Protein 4YX1 (pdb70)

Radius of gyration: 14.78 Å; Cα contacts (8 Å, |Δi|>4): 284; chains: 2; bounding box: 36×35×41 Å

Organism: Salmonella typhimurium (strain LT2 / SGSC1412 / ATCC 700720) (NCBI:txid99287)

Nearest PDB structures (foldseek):
  4tt9-assembly2_D  TM=8.542E-01  e=6.155E-05  Shigella flexneri
  1o6a-assembly1_B  TM=6.641E-01  e=7.342E-03  Thermotoga maritima
  1o6a-assembly1_A  TM=6.097E-01  e=5.034E-03  Thermotoga maritima
  5xrw-assembly1_C  TM=6.599E-01  e=8.539E-02  Helicobacter pylori 26695
  8wiw-assembly1_S  TM=5.399E-01  e=9.094E-02  Salmonella enterica subsp. enterica serovar Typhimurium str. LT2

Solvent-accessible surface area: 7989 Å² total

B-factor: mean 17.71, std 9.68, range [5.13, 54.09]

Structure (mmCIF, N/CA/C/O backbone):
data_4YX1
#
_entry.id   4YX1
#
_cell.length_a   35.000
_cell.length_b   41.270
_cell.length_c   48.000
_cell.angle_alpha   90.000
_cell.angle_beta   103.920
_cell.angle_gamma   90.000
#
_symmetry.space_group_name_H-M   'P 1 21 1'
#
loop_
_entity.id
_entity.type
_entity.pdbx_description
1 polymer 'Surface presentation of antigens protein SpaO'
2 non-polymer 'CALCIUM ION'
3 water water
#
loop_
_atom_site.group_PDB
_atom_site.id
_atom_site.type_symbol
_atom_site.label_atom_id
_atom_site.label_alt_id
_atom_site.label_comp_id
_atom_site.label_asym_id
_atom_site.label_entity_id
_atom_site.label_seq_id
_atom_site.pdbx_PDB_ins_code
_atom_site.Cartn_x
_atom_site.Cartn_y
_atom_site.Cartn_z
_atom_site.occupancy
_atom_site.B_iso_or_equiv
_atom_site.auth_seq_id
_atom_site.auth_comp_id
_atom_site.auth_asym_id
_atom_site.auth_atom_id
_atom_site.pdbx_PDB_model_num
ATOM 1 N N . GLY A 1 1 ? -12.236 16.385 -0.974 1.00 29.11 1 GLY A N 1
ATOM 2 C CA . GLY A 1 1 ? -12.671 17.552 -1.719 1.00 20.96 1 GLY A CA 1
ATOM 3 C C . GLY A 1 1 ? -11.825 18.773 -1.420 1.00 15.02 1 GLY A C 1
ATOM 4 O O . GLY A 1 1 ? -10.875 18.704 -0.645 1.00 17.78 1 GLY A O 1
ATOM 5 N N . PRO A 1 2 ? -12.185 19.914 -2.017 1.00 14.94 2 PRO A N 1
ATOM 6 C CA . PRO A 1 2 ? -11.393 21.142 -1.888 1.00 14.38 2 PRO A CA 1
ATOM 7 C C . PRO A 1 2 ? -11.279 21.695 -0.473 1.00 14.72 2 PRO A C 1
ATOM 8 O O . PRO A 1 2 ? -10.332 22.432 -0.212 1.00 15.56 2 PRO A O 1
ATOM 12 N N . VAL A 1 3 ? -12.198 21.369 0.428 1.00 13.55 3 VAL A N 1
ATOM 13 C CA . VAL A 1 3 ? -12.089 21.944 1.772 1.00 15.25 3 VAL A CA 1
ATOM 14 C C . VAL A 1 3 ? -11.079 21.184 2.621 1.00 14.37 3 VAL A C 1
ATOM 15 O O . VAL A 1 3 ? -10.654 21.668 3.666 1.00 14.18 3 VAL A O 1
ATOM 19 N N . ASP A 1 4 ? -10.690 20.010 2.142 1.00 14.11 4 ASP A N 1
ATOM 20 C CA . ASP A 1 4 ? -9.840 19.089 2.885 1.00 14.47 4 ASP A CA 1
ATOM 21 C C . ASP A 1 4 ? -8.365 19.345 2.674 1.00 13.42 4 ASP A C 1
ATOM 22 O O . ASP A 1 4 ? -7.881 19.370 1.540 1.00 14.86 4 ASP A O 1
ATOM 27 N N . VAL A 1 5 ? -7.646 19.493 3.775 1.00 11.48 5 VAL A N 1
ATOM 28 C CA . VAL A 1 5 ? -6.216 19.744 3.719 1.00 11.34 5 VAL A CA 1
ATOM 29 C C . VAL A 1 5 ? -5.455 18.657 4.467 1.00 10.06 5 VAL A C 1
ATOM 30 O O . VAL A 1 5 ? -5.767 18.356 5.622 1.00 10.82 5 VAL A O 1
ATOM 34 N N . LYS A 1 6 ? -4.454 18.075 3.818 1.00 9.48 6 LYS A N 1
ATOM 35 C CA . LYS A 1 6 ? -3.558 17.140 4.490 1.00 10.19 6 LYS A CA 1
ATOM 36 C C . LYS A 1 6 ? -2.509 17.931 5.256 1.00 7.94 6 LYS A C 1
ATOM 37 O O . LYS A 1 6 ? -1.610 18.525 4.654 1.00 9.09 6 LYS A O 1
ATOM 43 N N . LEU A 1 7 ? -2.641 17.955 6.578 1.00 7.39 7 LEU A N 1
ATOM 44 C CA . LEU A 1 7 ? -1.725 18.703 7.430 1.00 7.77 7 LEU A CA 1
ATOM 45 C C . LEU A 1 7 ? -0.686 17.757 8.003 1.00 7.44 7 LEU A C 1
ATOM 46 O O . LEU A 1 7 ? -1.031 16.687 8.507 1.00 9.34 7 LEU A O 1
ATOM 51 N N . GLU A 1 8 ? 0.585 18.134 7.906 1.00 7.45 8 GLU A N 1
ATOM 52 C CA . GLU A 1 8 ? 1.655 17.343 8.495 1.00 8.66 8 GLU A CA 1
ATOM 53 C C . GLU A 1 8 ? 2.568 18.198 9.347 1.00 7.43 8 GLU A C 1
ATOM 54 O O . GLU A 1 8 ? 2.869 19.357 9.001 1.00 8.22 8 GLU A O 1
ATOM 60 N N . PHE A 1 9 ? 3.015 17.618 10.456 1.00 6.94 9 PHE A N 1
ATOM 61 C CA . PHE A 1 9 ? 4.090 18.184 11.256 1.00 6.32 9 PHE A CA 1
ATOM 62 C C . PHE A 1 9 ? 5.291 17.304 10.998 1.00 6.46 9 PHE A C 1
ATOM 63 O O . PHE A 1 9 ? 5.291 16.134 11.387 1.00 7.33 9 PHE A O 1
ATOM 71 N N . VAL A 1 10 ? 6.289 17.847 10.310 1.00 6.74 10 VAL A N 1
ATOM 72 C CA . VAL A 1 10 ? 7.400 17.042 9.825 1.00 6.52 10 VAL A CA 1
ATOM 73 C C . VAL A 1 10 ? 8.658 17.351 10.619 1.00 6.10 10 VAL A C 1
ATOM 74 O O . VAL A 1 10 ? 9.095 18.495 10.703 1.00 7.36 10 VAL A O 1
ATOM 78 N N . LEU A 1 11 ? 9.214 16.328 11.245 1.00 6.55 11 LEU A N 1
ATOM 79 C CA . LEU A 1 11 ? 10.385 16.510 12.083 1.00 7.96 11 LEU A CA 1
ATOM 80 C C . LEU A 1 11 ? 11.639 16.647 11.225 1.00 8.54 11 LEU A C 1
ATOM 81 O O . LEU A 1 11 ? 12.568 17.372 11.578 1.00 11.08 11 LEU A O 1
ATOM 86 N N . TYR A 1 12 ? 11.660 15.950 10.097 1.00 7.25 12 TYR A N 1
ATOM 87 C CA . TYR A 1 12 ? 12.816 15.973 9.234 1.00 7.89 12 TYR A CA 1
ATOM 88 C C . TYR A 1 12 ? 12.402 15.514 7.855 1.00 7.20 12 TYR A C 1
ATOM 89 O O . TYR A 1 12 ? 11.640 14.565 7.717 1.00 8.58 12 TYR A O 1
ATOM 98 N N . ARG A 1 13 ? 12.863 16.201 6.821 1.00 7.78 13 ARG A N 1
ATOM 99 C CA . ARG A 1 13 ? 12.662 15.707 5.482 1.00 10.62 13 ARG A CA 1
ATOM 100 C C . ARG A 1 13 ? 13.900 15.920 4.649 1.00 10.31 13 ARG A C 1
ATOM 101 O O . ARG A 1 13 ? 14.711 16.805 4.920 1.00 12.91 13 ARG A O 1
ATOM 109 N N . LYS A 1 14 ? 14.045 15.092 3.629 1.00 10.59 14 LYS A N 1
ATOM 110 C CA . LYS A 1 14 ? 15.255 15.098 2.838 1.00 12.04 14 LYS A CA 1
ATOM 111 C C . LYS A 1 14 ? 15.011 14.360 1.542 1.00 9.03 14 LYS A C 1
ATOM 112 O O . LYS A 1 14 ? 14.277 13.373 1.518 1.00 8.76 14 LYS A O 1
ATOM 118 N N . ASN A 1 15 ? 15.625 14.836 0.467 1.00 8.65 15 ASN A N 1
ATOM 119 C CA . ASN A 1 15 ? 15.697 14.068 -0.765 1.00 8.76 15 ASN A CA 1
ATOM 120 C C . ASN A 1 15 ? 16.806 13.053 -0.639 1.00 9.11 15 ASN A C 1
ATOM 121 O O . ASN A 1 15 ? 17.959 13.420 -0.418 1.00 12.29 15 ASN A O 1
ATOM 126 N N . VAL A 1 16 ? 16.461 11.779 -0.754 1.00 8.53 16 VAL A N 1
ATOM 127 C CA . VAL A 1 16 ? 17.442 10.720 -0.565 1.00 9.52 16 VAL A CA 1
ATOM 128 C C . VAL A 1 16 ? 17.446 9.765 -1.753 1.00 8.80 16 VAL A C 1
ATOM 129 O O . VAL A 1 16 ? 16.474 9.673 -2.496 1.00 8.91 16 VAL A O 1
ATOM 133 N N . THR A 1 17 ? 18.551 9.062 -1.947 1.00 9.23 17 THR A N 1
ATOM 134 C CA . THR A 1 17 ? 18.598 8.093 -3.026 1.00 9.07 17 THR A CA 1
ATOM 135 C C . THR A 1 17 ? 17.930 6.794 -2.586 1.00 8.01 17 THR A C 1
ATOM 136 O O . THR A 1 17 ? 17.752 6.539 -1.387 1.00 8.56 17 THR A O 1
ATOM 140 N N . LEU A 1 18 ? 17.593 5.953 -3.554 1.00 9.21 18 LEU A N 1
ATOM 141 C CA . LEU A 1 18 ? 17.060 4.636 -3.233 1.00 10.22 18 LEU A CA 1
ATOM 142 C C . LEU A 1 18 ? 18.055 3.828 -2.386 1.00 9.33 18 LEU A C 1
ATOM 143 O O . LEU A 1 18 ? 17.661 3.171 -1.437 1.00 9.70 18 LEU A O 1
ATOM 148 N N . ALA A 1 19 ? 19.341 3.904 -2.715 1.00 10.24 19 ALA A N 1
ATOM 149 C CA . ALA A 1 19 ? 20.362 3.198 -1.941 1.00 10.46 19 ALA A CA 1
ATOM 150 C C . ALA A 1 19 ? 20.401 3.681 -0.490 1.00 9.41 19 ALA A C 1
ATOM 151 O O . ALA A 1 19 ? 20.525 2.891 0.440 1.00 9.75 19 ALA A O 1
ATOM 153 N N . GLU A 1 20 ? 20.292 4.985 -0.292 1.00 9.16 20 GLU A N 1
ATOM 154 C CA . GLU A 1 20 ? 20.268 5.526 1.064 1.00 10.31 20 GLU A CA 1
ATOM 155 C C . GLU A 1 20 ? 19.034 5.034 1.817 1.00 9.12 20 GLU A C 1
ATOM 156 O O . GLU A 1 20 ? 19.115 4.670 2.993 1.00 10.00 20 GLU A O 1
ATOM 162 N N . LEU A 1 21 ? 17.896 4.981 1.135 1.00 10.10 21 LEU A N 1
ATOM 163 C CA . LEU A 1 21 ? 16.678 4.517 1.780 1.00 11.66 21 LEU A CA 1
ATOM 164 C C . LEU A 1 21 ? 16.785 3.038 2.146 1.00 10.80 21 LEU A C 1
ATOM 165 O O . LEU A 1 21 ? 16.371 2.636 3.235 1.00 11.34 21 LEU A O 1
ATOM 170 N N . GLU A 1 22 ? 17.372 2.243 1.247 1.00 10.82 22 GLU A N 1
ATOM 171 C CA . GLU A 1 22 ? 17.645 0.828 1.500 1.00 12.33 22 GLU A CA 1
ATOM 172 C C . GLU A 1 22 ? 18.476 0.653 2.771 1.00 11.09 22 GLU A C 1
ATOM 173 O O . GLU A 1 22 ? 18.168 -0.178 3.634 1.00 12.04 22 GLU A O 1
ATOM 179 N N . ALA A 1 23 ? 19.531 1.447 2.888 1.00 10.07 23 ALA A N 1
ATOM 180 C CA . ALA A 1 23 ? 20.418 1.362 4.045 1.00 10.05 23 ALA A CA 1
ATOM 181 C C . ALA A 1 23 ? 19.670 1.720 5.323 1.00 10.26 23 ALA A C 1
ATOM 182 O O . ALA A 1 23 ? 19.869 1.092 6.364 1.00 11.78 23 ALA A O 1
ATOM 192 N N . GLY A 1 25 ? 16.541 1.222 5.861 1.00 9.99 25 GLY A N 1
ATOM 193 C CA . GLY A 1 25 ? 15.636 0.121 6.138 1.00 10.73 25 GLY A CA 1
ATOM 194 C C . GLY A 1 25 ? 16.285 -1.040 6.872 1.00 10.75 25 GLY A C 1
ATOM 195 O O . GLY A 1 25 ? 15.583 -1.886 7.408 1.00 13.41 25 GLY A O 1
ATOM 196 N N . GLN A 1 26 ? 17.617 -1.074 6.903 1.00 11.35 26 GLN A N 1
ATOM 197 C CA . GLN A 1 26 ? 18.355 -2.086 7.659 1.00 12.05 26 GLN A CA 1
ATOM 198 C C . GLN A 1 26 ? 18.526 -1.730 9.129 1.00 12.11 26 GLN A C 1
ATOM 199 O O . GLN A 1 26 ? 19.000 -2.549 9.908 1.00 14.98 26 GLN A O 1
ATOM 205 N N . GLN A 1 27 ? 18.131 -0.520 9.514 1.00 11.14 27 GLN A N 1
ATOM 206 C CA . GLN A 1 27 ? 18.366 -0.041 10.869 1.00 12.12 27 GLN A CA 1
ATOM 207 C C . GLN A 1 27 ? 17.140 -0.168 11.753 1.00 11.24 27 GLN A C 1
ATOM 208 O O . GLN A 1 27 ? 16.000 -0.149 11.282 1.00 12.45 27 GLN A O 1
ATOM 214 N N . GLN A 1 28 ? 17.387 -0.299 13.048 1.00 10.71 28 GLN A N 1
ATOM 215 C CA . GLN A 1 28 ? 16.313 -0.294 14.033 1.00 11.73 28 GLN A CA 1
ATOM 216 C C . GLN A 1 28 ? 16.223 1.029 14.792 1.00 9.66 28 GLN A C 1
ATOM 217 O O . GLN A 1 28 ? 15.210 1.312 15.414 1.00 10.04 28 GLN A O 1
ATOM 223 N N . LEU A 1 29 ? 17.288 1.821 14.763 1.00 8.79 29 LEU A N 1
ATOM 224 C CA . LEU A 1 29 ? 17.282 3.108 15.451 1.00 9.56 29 LEU A CA 1
ATOM 225 C C . LEU A 1 29 ? 17.955 4.128 14.543 1.00 10.98 29 LEU A C 1
ATOM 226 O O . LEU A 1 29 ? 19.149 4.015 14.230 1.00 13.63 29 LEU A O 1
ATOM 231 N N . LEU A 1 30 ? 17.174 5.097 14.085 1.00 10.28 30 LEU A N 1
ATOM 232 C CA . LEU A 1 30 ? 17.668 6.070 13.118 1.00 11.65 30 LEU A CA 1
ATOM 233 C C . LEU A 1 30 ? 17.989 7.383 13.811 1.00 12.41 30 LEU A C 1
ATOM 234 O O . LEU A 1 30 ? 17.149 7.941 14.509 1.00 14.11 30 LEU A O 1
ATOM 239 N N . SER A 1 31 ? 19.203 7.872 13.620 1.00 12.02 31 SER A N 1
ATOM 240 C CA . SER A 1 31 ? 19.589 9.147 14.200 1.00 13.33 31 SER A CA 1
ATOM 241 C C . SER A 1 31 ? 19.148 10.281 13.294 1.00 13.18 31 SER A C 1
ATOM 242 O O . SER A 1 31 ? 19.365 10.231 12.091 1.00 15.03 31 SER A O 1
ATOM 245 N N . LEU A 1 32 ? 18.520 11.297 13.866 1.00 11.53 32 LEU A N 1
ATOM 246 C CA . LEU A 1 32 ? 18.167 12.484 13.101 1.00 12.86 32 LEU A CA 1
ATOM 247 C C . LEU A 1 32 ? 19.296 13.493 13.211 1.00 12.61 32 LEU A C 1
ATOM 248 O O . LEU A 1 32 ? 20.101 13.417 14.145 1.00 13.15 32 LEU A O 1
ATOM 253 N N . PRO A 1 33 ? 19.381 14.427 12.252 1.00 13.34 33 PRO A N 1
ATOM 254 C CA . PRO A 1 33 ? 20.442 15.427 12.379 1.00 14.39 33 PRO A CA 1
ATOM 255 C C . PRO A 1 33 ? 20.299 16.251 13.643 1.00 15.34 33 PRO A C 1
ATOM 256 O O . PRO A 1 33 ? 19.188 16.422 14.153 1.00 13.85 33 PRO A O 1
ATOM 260 N N . THR A 1 34 ? 21.429 16.737 14.144 1.00 17.75 34 THR A N 1
ATOM 261 C CA . THR A 1 34 ? 21.443 17.664 15.260 1.00 21.54 34 THR A CA 1
ATOM 262 C C . THR A 1 34 ? 20.446 18.793 15.011 1.00 22.33 34 THR A C 1
ATOM 263 O O . THR A 1 34 ? 20.408 19.366 13.924 1.00 23.36 34 THR A O 1
ATOM 267 N N . ASN A 1 35 ? 19.610 19.076 16.000 1.00 21.88 35 ASN A N 1
ATOM 268 C CA . ASN A 1 35 ? 18.660 20.191 15.904 1.00 23.05 35 ASN A CA 1
ATOM 269 C C . ASN A 1 35 ? 17.623 20.101 14.769 1.00 18.75 35 ASN A C 1
ATOM 270 O O . ASN A 1 35 ? 17.056 21.112 14.361 1.00 15.96 35 ASN A O 1
ATOM 275 N N . ALA A 1 36 ? 17.352 18.900 14.274 1.00 16.08 36 ALA A N 1
ATOM 276 C CA . ALA A 1 36 ? 16.156 18.706 13.461 1.00 14.07 36 ALA A CA 1
ATOM 277 C C . ALA A 1 36 ? 14.947 19.246 14.235 1.00 12.22 36 ALA A C 1
ATOM 278 O O . ALA A 1 36 ? 14.028 19.829 13.657 1.00 11.96 36 ALA A O 1
ATOM 280 N N . GLU A 1 37 ? 14.976 19.084 15.555 1.00 12.69 37 GLU A N 1
ATOM 281 C CA . GLU A 1 37 ? 13.881 19.536 16.416 1.00 13.34 37 GLU A CA 1
ATOM 282 C C . GLU A 1 37 ? 13.677 21.052 16.427 1.00 10.81 37 GLU A C 1
ATOM 283 O O . GLU A 1 37 ? 12.640 21.527 16.891 1.00 10.71 37 GLU A O 1
ATOM 289 N N . LEU A 1 38 ? 14.665 21.806 15.938 1.00 9.32 38 LEU A N 1
ATOM 290 C CA . LEU A 1 38 ? 14.541 23.265 15.848 1.00 10.49 38 LEU A CA 1
ATOM 291 C C . LEU A 1 38 ? 13.847 23.709 14.567 1.00 11.61 38 LEU A C 1
ATOM 292 O O . LEU A 1 38 ? 13.628 24.898 14.355 1.00 12.75 38 LEU A O 1
ATOM 297 N N . ASN A 1 39 ? 13.520 22.751 13.707 1.00 10.71 39 ASN A N 1
ATOM 298 C CA . ASN A 1 39 ? 12.921 23.045 12.417 1.00 11.07 39 ASN A CA 1
ATOM 299 C C . ASN A 1 39 ? 11.823 22.045 12.102 1.00 9.54 39 ASN A C 1
ATOM 300 O O . ASN A 1 39 ? 11.854 21.359 11.073 1.00 9.87 39 ASN A O 1
ATOM 305 N N . VAL A 1 40 ? 10.852 21.954 12.998 1.00 8.03 40 VAL A N 1
ATOM 306 C CA . VAL A 1 40 ? 9.648 21.195 12.701 1.00 7.32 40 VAL A CA 1
ATOM 307 C C . VAL A 1 40 ? 8.875 21.959 11.653 1.00 7.22 40 VAL A C 1
ATOM 308 O O . VAL A 1 40 ? 8.605 23.138 11.815 1.00 9.89 40 VAL A O 1
ATOM 312 N N . GLU A 1 41 ? 8.569 21.311 10.548 1.00 6.22 41 GLU A N 1
ATOM 313 C CA . GLU A 1 41 ? 7.921 21.987 9.448 1.00 6.41 41 GLU A CA 1
ATOM 314 C C . GLU A 1 41 ? 6.448 21.645 9.398 1.00 6.85 41 GLU A C 1
ATOM 315 O O . GLU A 1 41 ? 6.062 20.485 9.555 1.00 9.21 41 GLU A O 1
ATOM 321 N N . ILE A 1 42 ? 5.624 22.657 9.199 1.00 6.79 42 ILE A N 1
ATOM 322 C CA . ILE A 1 42 ? 4.191 22.478 9.077 1.00 7.48 42 ILE A CA 1
ATOM 323 C C . ILE A 1 42 ? 3.837 22.527 7.604 1.00 6.91 42 ILE A C 1
ATOM 324 O O . ILE A 1 42 ? 4.052 23.549 6.957 1.00 7.63 42 ILE A O 1
ATOM 337 N N . ALA A 1 44 ? 1.019 21.777 4.430 1.00 6.65 44 ALA A N 1
ATOM 338 C CA . ALA A 1 44 ? -0.385 21.673 4.050 1.00 7.66 44 ALA A CA 1
ATOM 339 C C . ALA A 1 44 ? -0.416 21.247 2.594 1.00 8.19 44 ALA A C 1
ATOM 340 O O . ALA A 1 44 ? 0.083 21.964 1.736 1.00 8.52 44 ALA A O 1
ATOM 342 N N . ASN A 1 45 ? -0.974 20.071 2.323 1.00 8.08 45 ASN A N 1
ATOM 343 C CA . ASN A 1 45 ? -0.982 19.490 0.982 1.00 8.40 45 ASN A CA 1
ATOM 344 C C . ASN A 1 45 ? 0.402 19.519 0.354 1.00 10.41 45 ASN A C 1
ATOM 345 O O . ASN A 1 45 ? 0.565 19.838 -0.826 1.00 11.97 45 ASN A O 1
ATOM 350 N N . GLY A 1 46 ? 1.412 19.215 1.161 1.00 9.37 46 GLY A N 1
ATOM 351 C CA . GLY A 1 46 ? 2.764 19.102 0.652 1.00 10.42 46 GLY A CA 1
ATOM 352 C C . GLY A 1 46 ? 3.497 20.414 0.468 1.00 10.55 46 GLY A C 1
ATOM 353 O O . GLY A 1 46 ? 4.612 20.429 -0.064 1.00 13.34 46 GLY A O 1
ATOM 354 N N . VAL A 1 47 ? 2.888 21.511 0.915 1.00 9.19 47 VAL A N 1
ATOM 355 C CA . VAL A 1 47 ? 3.484 22.835 0.804 1.00 9.89 47 VAL A CA 1
ATOM 356 C C . VAL A 1 47 ? 3.835 23.380 2.184 1.00 8.34 47 VAL A C 1
ATOM 357 O O . VAL A 1 47 ? 3.025 23.302 3.110 1.00 9.70 47 VAL A O 1
ATOM 361 N N . LEU A 1 48 ? 5.039 23.926 2.313 1.00 8.49 48 LEU A N 1
ATOM 362 C CA . LEU A 1 48 ? 5.491 24.471 3.587 1.00 8.37 48 LEU A CA 1
ATOM 363 C C . LEU A 1 48 ? 4.673 25.701 3.995 1.00 9.80 48 LEU A C 1
ATOM 364 O O . LEU A 1 48 ? 4.558 26.660 3.232 1.00 13.54 48 LEU A O 1
ATOM 369 N N . LEU A 1 49 ? 4.109 25.669 5.201 1.00 9.51 49 LEU A N 1
ATOM 370 C CA . LEU A 1 49 ? 3.340 26.790 5.745 1.00 11.93 49 LEU A CA 1
ATOM 371 C C . LEU A 1 49 ? 4.068 27.551 6.829 1.00 11.84 49 LEU A C 1
ATOM 372 O O . LEU A 1 49 ? 3.782 28.712 7.080 1.00 12.71 49 LEU A O 1
ATOM 377 N N . GLY A 1 50 ? 4.961 26.875 7.532 1.00 11.53 50 GLY A N 1
ATOM 378 C CA . GLY A 1 50 ? 5.602 27.499 8.664 1.00 11.10 50 GLY A CA 1
ATOM 379 C C . GLY A 1 50 ? 6.536 26.522 9.316 1.00 9.28 50 GLY A C 1
ATOM 380 O O . GLY A 1 50 ? 6.604 25.355 8.927 1.00 8.93 50 GLY A O 1
ATOM 381 N N . ASN A 1 51 ? 7.261 26.995 10.313 1.00 9.54 51 ASN A N 1
ATOM 382 C CA . ASN A 1 51 ? 8.120 26.097 11.043 1.00 10.20 51 ASN A CA 1
ATOM 383 C C . ASN A 1 51 ? 8.242 26.520 12.481 1.00 8.27 51 ASN A C 1
ATOM 384 O O . ASN A 1 51 ? 7.912 27.652 12.858 1.00 8.74 51 ASN A O 1
ATOM 389 N N . GLY A 1 52 ? 8.703 25.591 13.287 1.00 8.26 52 GLY A N 1
ATOM 390 C CA . GLY A 1 52 ? 8.785 25.821 14.700 1.00 8.07 52 GLY A CA 1
ATOM 391 C C . GLY A 1 52 ? 9.707 24.835 15.365 1.00 8.15 52 GLY A C 1
ATOM 392 O O . GLY A 1 52 ? 10.493 24.138 14.721 1.00 10.13 52 GLY A O 1
ATOM 393 N N . GLU A 1 53 ? 9.585 24.774 16.678 1.00 8.48 53 GLU A N 1
ATOM 394 C CA . GLU A 1 53 ? 10.497 24.036 17.513 1.00 8.79 53 GLU A CA 1
ATOM 395 C C . GLU A 1 53 ? 9.710 23.095 18.382 1.00 7.31 53 GLU A C 1
ATOM 396 O O . GLU A 1 53 ? 8.679 23.469 18.922 1.00 7.66 53 GLU A O 1
ATOM 402 N N . LEU A 1 54 ? 10.184 21.863 18.496 1.00 7.88 54 LEU A N 1
ATOM 403 C CA . LEU A 1 54 ? 9.520 20.890 19.340 1.00 9.57 54 LEU A CA 1
ATOM 404 C C . LEU A 1 54 ? 9.711 21.239 20.821 1.00 9.62 54 LEU A C 1
ATOM 405 O O . LEU A 1 54 ? 10.823 21.549 21.260 1.00 11.99 54 LEU A O 1
ATOM 410 N N . VAL A 1 55 ? 8.614 21.204 21.573 1.00 7.77 55 VAL A N 1
ATOM 411 C CA . VAL A 1 55 ? 8.613 21.546 22.999 1.00 9.10 55 VAL A CA 1
ATOM 412 C C . VAL A 1 55 ? 7.902 20.447 23.766 1.00 9.37 55 VAL A C 1
ATOM 413 O O . VAL A 1 55 ? 6.898 19.918 23.298 1.00 11.88 55 VAL A O 1
ATOM 417 N N . GLN A 1 56 ? 8.423 20.078 24.929 1.00 10.04 56 GLN A N 1
ATOM 418 C CA . GLN A 1 56 ? 7.673 19.194 25.811 1.00 12.08 56 GLN A CA 1
ATOM 419 C C . GLN A 1 56 ? 6.781 20.035 26.697 1.00 11.49 56 GLN A C 1
ATOM 420 O O . GLN A 1 56 ? 7.267 20.828 27.505 1.00 13.27 56 GLN A O 1
ATOM 434 N N . ASN A 1 58 ? 3.090 20.148 29.257 1.00 14.81 58 ASN A N 1
ATOM 435 C CA . ASN A 1 58 ? 2.754 19.370 30.452 1.00 15.24 58 ASN A CA 1
ATOM 436 C C . ASN A 1 58 ? 2.170 17.990 30.170 1.00 18.34 58 ASN A C 1
ATOM 437 O O . ASN A 1 58 ? 2.457 17.035 30.896 1.00 19.83 58 ASN A O 1
ATOM 442 N N . ASP A 1 59 ? 1.359 17.869 29.126 1.00 19.36 59 ASP A N 1
ATOM 443 C CA . ASP A 1 59 ? 0.676 16.608 28.882 1.00 22.55 59 ASP A CA 1
ATOM 444 C C . ASP A 1 59 ? 0.961 16.047 27.499 1.00 19.74 59 ASP A C 1
ATOM 445 O O . ASP A 1 59 ? 0.630 14.901 27.207 1.00 20.35 59 ASP A O 1
ATOM 450 N N . THR A 1 60 ? 1.571 16.858 26.642 1.00 16.54 60 THR A N 1
ATOM 451 C CA . THR A 1 60 ? 1.839 16.456 25.264 1.00 14.88 60 THR A CA 1
ATOM 452 C C . THR A 1 60 ? 3.110 17.111 24.757 1.00 12.67 60 THR A C 1
ATOM 453 O O . THR A 1 60 ? 3.709 17.935 25.437 1.00 12.74 60 THR A O 1
ATOM 457 N N . LEU A 1 61 ? 3.504 16.765 23.540 1.00 11.62 61 LEU A N 1
ATOM 458 C CA . LEU A 1 61 ? 4.479 17.575 22.828 1.00 10.91 61 LEU A CA 1
ATOM 459 C C . LEU A 1 61 ? 3.765 18.751 22.198 1.00 10.59 61 LEU A C 1
ATOM 460 O O . LEU A 1 61 ? 2.558 18.705 21.962 1.00 12.98 61 LEU A O 1
ATOM 465 N N . GLY A 1 62 ? 4.513 19.808 21.925 1.00 10.09 62 GLY A N 1
ATOM 466 C CA . G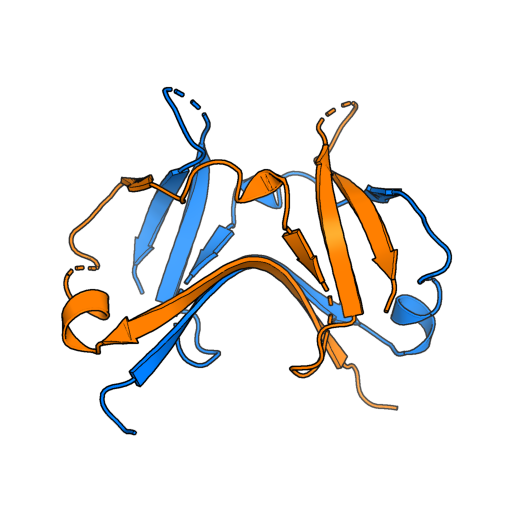LY A 1 62 ? 3.961 20.938 21.224 1.00 9.90 62 GLY A CA 1
ATOM 467 C C . GLY A 1 62 ? 4.941 21.443 20.193 1.00 9.26 62 GLY A C 1
ATOM 468 O O . GLY A 1 62 ? 6.101 21.047 20.174 1.00 8.77 62 GLY A O 1
ATOM 469 N N . VAL A 1 63 ? 4.463 22.334 19.334 1.00 8.56 63 VAL A N 1
ATOM 470 C CA . VAL A 1 63 ? 5.336 23.009 18.389 1.00 8.82 63 VAL A CA 1
ATOM 471 C C . VAL A 1 63 ? 5.243 24.506 18.639 1.00 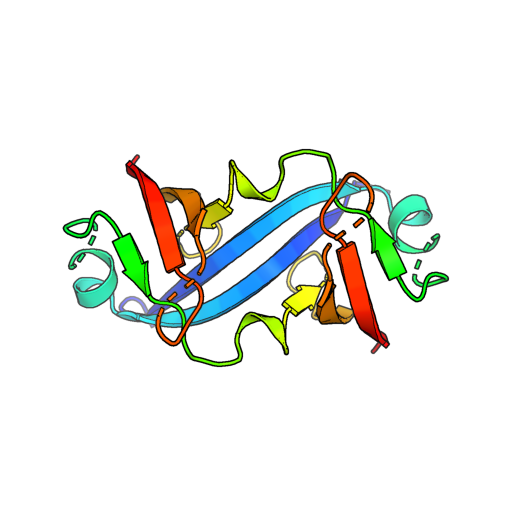9.09 63 VAL A C 1
ATOM 472 O O . VAL A 1 63 ? 4.183 25.111 18.487 1.00 9.63 63 VAL A O 1
ATOM 476 N N . GLU A 1 64 ? 6.361 25.086 19.065 1.00 8.23 64 GLU A N 1
ATOM 477 C CA . GLU A 1 64 ? 6.479 26.520 19.246 1.00 8.64 64 GLU A CA 1
ATOM 478 C C . GLU A 1 64 ? 6.755 27.161 17.895 1.00 8.45 64 GLU A C 1
ATOM 479 O O . GLU A 1 64 ? 7.803 26.924 17.312 1.00 10.09 64 GLU A O 1
ATOM 485 N N . ILE A 1 65 ? 5.824 27.959 17.386 1.00 8.54 65 ILE A N 1
ATOM 486 C CA . ILE A 1 65 ? 5.987 28.516 16.041 1.00 9.90 65 ILE A CA 1
ATOM 487 C C . ILE A 1 65 ? 7.080 29.587 16.027 1.00 10.34 65 ILE A C 1
ATOM 488 O O . ILE A 1 65 ? 7.105 30.485 16.872 1.00 11.88 65 ILE A O 1
ATOM 493 N N . HIS A 1 66 ? 7.993 29.492 15.074 1.00 10.93 66 HIS A N 1
ATOM 494 C CA . HIS A 1 66 ? 8.985 30.544 14.901 1.00 13.11 66 HIS A CA 1
ATOM 495 C C . HIS A 1 66 ? 8.717 31.373 13.651 1.00 13.76 66 HIS A C 1
ATOM 496 O O . HIS A 1 66 ? 9.130 32.524 13.576 1.00 16.44 66 HIS A O 1
ATOM 503 N N . GLU A 1 67 ? 8.004 30.806 12.684 1.00 13.39 67 GLU A N 1
ATOM 504 C CA . GLU A 1 67 ? 7.662 31.541 11.478 1.00 15.63 67 GLU A CA 1
ATOM 505 C C . GLU A 1 67 ? 6.429 30.951 10.818 1.00 14.02 67 GLU A C 1
ATOM 506 O O . GLU A 1 67 ? 6.353 29.747 10.613 1.00 11.83 67 GLU A O 1
ATOM 512 N N . TRP A 1 68 ? 5.445 31.793 10.532 1.00 16.09 68 TRP A N 1
ATOM 513 C CA . TRP A 1 68 ? 4.379 31.434 9.612 1.00 19.87 68 TRP A CA 1
ATOM 514 C C . 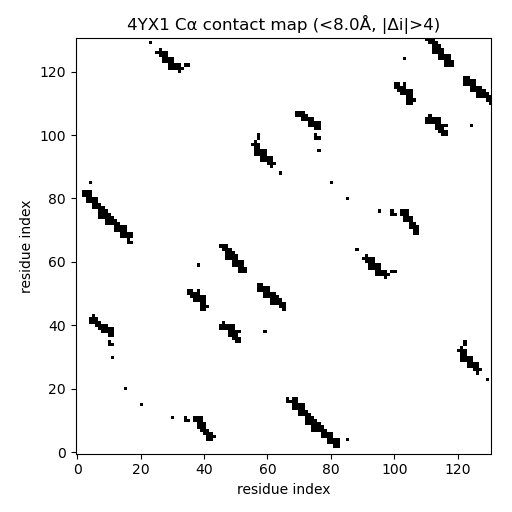TRP A 1 68 ? 4.709 32.118 8.299 1.00 23.24 68 TRP A C 1
ATOM 515 O O . TRP A 1 68 ? 5.025 33.307 8.284 1.00 25.98 68 TRP A O 1
ATOM 526 N N . LEU A 1 69 ? 4.648 31.377 7.202 1.00 19.17 69 LEU A N 1
ATOM 527 C CA . LEU A 1 69 ? 4.996 31.936 5.900 1.00 20.88 69 LEU A CA 1
ATOM 528 C C . LEU A 1 69 ? 3.819 32.676 5.273 1.00 26.18 69 LEU A C 1
ATOM 529 O O . LEU A 1 69 ? 2.697 32.618 5.778 1.00 35.77 69 LEU A O 1
ATOM 534 N N . PRO B 1 2 ? 18.490 6.436 -10.560 1.00 39.04 2 PRO B N 1
ATOM 535 C CA . PRO B 1 2 ? 17.136 6.939 -10.301 1.00 29.96 2 PRO B CA 1
ATOM 536 C C . PRO B 1 2 ? 17.131 8.339 -9.691 1.00 23.45 2 PRO B C 1
ATOM 537 O O . PRO B 1 2 ? 18.137 8.785 -9.148 1.00 27.19 2 PRO B O 1
ATOM 541 N N . VAL B 1 3 ? 16.001 9.022 -9.812 1.00 20.86 3 VAL B N 1
ATOM 542 C CA . VAL B 1 3 ? 15.780 10.311 -9.165 1.00 19.73 3 VAL B CA 1
ATOM 543 C C . VAL B 1 3 ? 15.714 10.095 -7.655 1.00 15.87 3 VAL B C 1
ATOM 544 O O . VAL B 1 3 ? 15.400 9.001 -7.188 1.00 20.73 3 VAL 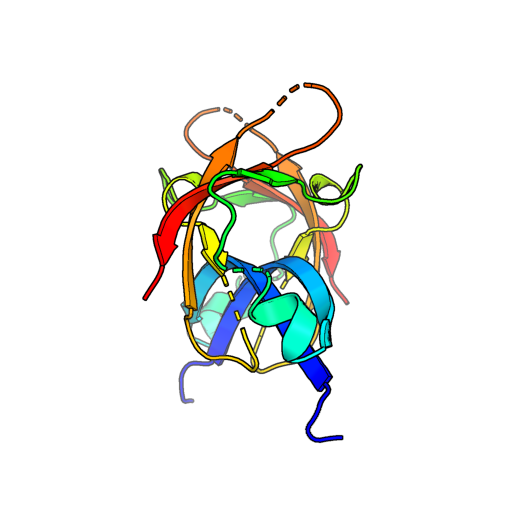B O 1
ATOM 548 N N . ASP B 1 4 ? 16.031 11.125 -6.887 1.00 14.52 4 ASP B N 1
ATOM 549 C CA . ASP B 1 4 ? 15.839 11.072 -5.446 1.00 10.74 4 ASP B CA 1
ATOM 550 C C . ASP B 1 4 ? 14.374 10.903 -5.067 1.00 12.24 4 ASP B C 1
ATOM 551 O O . ASP B 1 4 ? 13.466 11.304 -5.795 1.00 15.95 4 ASP B O 1
ATOM 556 N N . VAL B 1 5 ? 14.148 10.313 -3.908 1.00 8.28 5 VAL B N 1
ATOM 557 C CA . VAL B 1 5 ? 12.815 10.232 -3.339 1.00 8.54 5 VAL B CA 1
ATOM 558 C C . VAL B 1 5 ? 12.696 11.222 -2.169 1.00 7.66 5 VAL B C 1
ATOM 559 O O . VAL B 1 5 ? 13.686 11.561 -1.515 1.00 7.64 5 VAL B O 1
ATOM 563 N N . LYS B 1 6 ? 11.479 11.694 -1.935 1.00 7.25 6 LYS B N 1
ATOM 564 C CA . LYS B 1 6 ? 11.193 12.637 -0.865 1.00 7.02 6 LYS B CA 1
ATOM 565 C C . LYS B 1 6 ? 10.854 11.902 0.434 1.00 6.55 6 LYS B C 1
ATOM 566 O O . LYS B 1 6 ? 9.746 11.388 0.592 1.00 8.94 6 LYS B O 1
ATOM 572 N N . LEU B 1 7 ? 11.820 11.838 1.343 1.00 5.84 7 LEU B N 1
ATOM 573 C CA . LEU B 1 7 ? 11.667 11.181 2.640 1.00 5.53 7 LEU B CA 1
ATOM 574 C C . LEU B 1 7 ? 11.195 12.157 3.710 1.00 5.61 7 LEU B C 1
ATOM 575 O O . LEU B 1 7 ? 11.719 13.263 3.817 1.00 7.81 7 LEU B O 1
ATOM 580 N N . GLU B 1 8 ? 10.221 11.743 4.517 1.00 5.13 8 GLU B N 1
ATOM 581 C CA . GLU B 1 8 ? 9.743 12.545 5.639 1.00 6.81 8 GLU B CA 1
ATOM 582 C C . GLU B 1 8 ? 9.600 11.714 6.898 1.00 5.69 8 GLU B C 1
ATOM 583 O O . GLU B 1 8 ? 9.144 10.568 6.852 1.00 6.80 8 GLU B O 1
ATOM 589 N N . PHE B 1 9 ? 9.982 12.294 8.025 1.00 5.65 9 PHE B N 1
ATOM 590 C CA . PHE B 1 9 ? 9.654 11.751 9.338 1.00 5.80 9 PHE B CA 1
ATOM 591 C C . PHE B 1 9 ? 8.528 12.601 9.887 1.00 6.24 9 PHE B C 1
ATOM 592 O O . PHE B 1 9 ? 8.728 13.778 10.193 1.00 7.23 9 PHE B O 1
ATOM 600 N N . VAL B 1 10 ? 7.338 12.020 9.956 1.00 6.75 10 VAL B N 1
ATOM 601 C CA . VAL B 1 10 ? 6.120 12.763 10.250 1.00 6.49 10 VAL B CA 1
ATOM 602 C C . VAL B 1 10 ? 5.718 12.530 11.692 1.00 6.41 10 VAL B C 1
ATOM 603 O O . VAL B 1 10 ? 5.432 11.406 12.091 1.00 7.89 10 VAL B O 1
ATOM 607 N N . LEU B 1 11 ? 5.730 13.584 12.486 1.00 7.25 11 LEU B N 1
ATOM 608 C CA . LEU B 1 11 ? 5.397 13.469 13.891 1.00 8.65 11 LEU B CA 1
ATOM 609 C C . LEU B 1 11 ? 3.898 13.323 14.073 1.00 9.09 11 LEU B C 1
ATOM 610 O O . LEU B 1 11 ? 3.434 12.571 14.935 1.00 11.67 11 LEU B O 1
ATOM 615 N N . TYR B 1 12 ? 3.138 14.017 13.235 1.00 7.20 12 TYR B N 1
ATOM 616 C CA . TYR B 1 12 ? 1.699 13.951 13.315 1.00 10.11 12 TYR B CA 1
ATOM 617 C C . TYR B 1 12 ? 1.104 14.384 11.997 1.00 9.26 12 TYR B C 1
ATOM 618 O O . TYR B 1 12 ? 1.613 15.289 11.334 1.00 10.02 12 TYR B O 1
ATOM 627 N N . ARG B 1 13 ? 0.040 13.716 11.583 1.00 10.60 13 ARG B N 1
ATOM 628 C CA . ARG B 1 13 ? -0.679 14.164 10.412 1.00 12.19 13 ARG B CA 1
ATOM 629 C C . ARG B 1 13 ? -2.159 13.953 10.607 1.00 13.56 13 ARG B C 1
ATOM 630 O O . ARG B 1 13 ? -2.588 13.034 11.311 1.00 14.36 13 ARG B O 1
ATOM 638 N N . LYS B 1 14 ? -2.934 14.836 9.992 1.00 13.14 14 LYS B N 1
ATOM 639 C CA . LYS B 1 14 ? -4.378 14.725 10.023 1.00 14.37 14 LYS B CA 1
ATOM 640 C C . LYS B 1 14 ? -4.983 15.529 8.893 1.00 12.42 14 LYS B C 1
ATOM 641 O O . LYS B 1 14 ? -4.326 16.391 8.301 1.00 11.35 14 LYS B O 1
ATOM 647 N N . ASN B 1 15 ? -6.234 15.227 8.586 1.00 14.48 15 ASN B N 1
ATOM 648 C CA . ASN B 1 15 ? -7.008 16.034 7.665 1.00 16.03 15 ASN B CA 1
ATOM 649 C C . ASN B 1 15 ? -7.685 17.153 8.438 1.00 15.56 15 ASN B C 1
ATOM 650 O O . ASN B 1 15 ? -8.321 16.905 9.465 1.00 17.73 15 ASN B O 1
ATOM 655 N N . VAL B 1 16 ? -7.534 18.382 7.959 1.00 13.46 16 VAL B N 1
ATOM 656 C CA . VAL B 1 16 ? -8.225 19.524 8.554 1.00 13.08 16 VAL B CA 1
ATOM 657 C C . VAL B 1 16 ? -8.960 20.299 7.467 1.00 11.58 16 VAL B C 1
ATOM 658 O O . VAL B 1 16 ? -8.675 20.133 6.280 1.00 13.39 16 VAL B O 1
ATOM 662 N N . THR B 1 17 ? -9.901 21.147 7.857 1.00 9.92 17 THR B N 1
ATOM 663 C CA . THR B 1 17 ? -10.567 21.976 6.860 1.00 9.26 17 THR B CA 1
ATOM 664 C C . THR B 1 17 ? -9.740 23.219 6.584 1.00 8.72 17 THR B C 1
ATOM 665 O O . THR B 1 17 ? -8.851 23.572 7.353 1.00 9.51 17 THR B O 1
ATOM 669 N N . LEU B 1 18 ? -10.051 23.895 5.484 1.00 9.06 18 LEU B N 1
ATOM 670 C CA . LEU B 1 18 ? -9.399 25.157 5.158 1.00 8.97 18 LEU B CA 1
ATOM 671 C C . LEU B 1 18 ? -9.608 26.208 6.251 1.00 9.11 18 LEU B C 1
ATOM 672 O O . LEU B 1 18 ? -8.723 27.025 6.505 1.00 9.63 18 LEU B O 1
ATOM 677 N N . ALA B 1 19 ? -10.776 26.185 6.893 1.00 10.02 19 ALA B N 1
ATOM 678 C CA . ALA B 1 19 ? -11.060 27.099 7.999 1.00 10.89 19 ALA B CA 1
ATOM 679 C C . ALA B 1 19 ? -10.182 26.803 9.219 1.00 12.45 19 ALA B C 1
ATOM 680 O O . ALA B 1 19 ? -9.663 27.722 9.857 1.00 13.50 19 ALA B O 1
ATOM 682 N N . GLU B 1 20 ? -10.005 25.525 9.538 1.00 12.30 20 GLU B N 1
ATOM 683 C CA . GLU B 1 20 ? -9.152 25.140 10.657 1.00 13.24 20 GLU B CA 1
ATOM 684 C C . GLU B 1 20 ? -7.695 25.494 10.382 1.00 11.98 20 GLU B C 1
ATOM 685 O O . GLU B 1 20 ? -6.957 25.896 11.280 1.00 12.21 20 GLU B O 1
ATOM 691 N N . LEU B 1 21 ? -7.288 25.361 9.129 1.00 12.51 21 LEU B N 1
ATOM 692 C CA . LEU B 1 21 ? -5.946 25.742 8.732 1.00 12.32 21 LEU B CA 1
ATOM 693 C C . LEU B 1 21 ? -5.685 27.224 9.008 1.00 11.69 21 LEU B C 1
ATOM 694 O O . LEU B 1 21 ? -4.636 27.587 9.544 1.00 12.69 21 LEU B O 1
ATOM 699 N N . GLU B 1 22 ? -6.641 28.076 8.653 1.00 12.86 22 GLU B N 1
ATOM 700 C CA . GLU B 1 22 ? -6.536 29.495 8.954 1.00 15.25 22 GLU B CA 1
ATOM 701 C C . GLU B 1 22 ? -6.468 29.756 10.463 1.00 15.62 22 GLU B C 1
ATOM 702 O O . GLU B 1 22 ? -5.651 30.558 10.922 1.00 16.06 22 GLU B O 1
ATOM 708 N N . ALA B 1 23 ? -7.320 29.071 11.223 1.00 15.50 23 ALA B N 1
ATOM 709 C CA . ALA B 1 23 ? -7.358 29.216 12.680 1.00 16.24 23 ALA B CA 1
ATOM 710 C C . ALA B 1 23 ? -6.010 28.889 13.311 1.00 15.99 23 ALA B C 1
ATOM 711 O O . ALA B 1 23 ? -5.540 29.588 14.215 1.00 17.08 23 ALA B O 1
ATOM 721 N N . GLY B 1 25 ? -3.122 29.235 12.122 1.00 19.24 25 GLY B N 1
ATOM 722 C CA . GLY B 1 25 ? -2.142 30.274 11.873 1.00 20.78 25 GLY B CA 1
ATOM 723 C C . GLY B 1 25 ? -2.184 31.425 12.860 1.00 22.98 25 GLY B C 1
ATOM 724 O O . GLY B 1 25 ? -1.294 32.272 12.865 1.00 24.50 25 GLY B O 1
ATOM 725 N N . GLN B 1 26 ? -3.211 31.455 13.702 1.00 24.05 26 GLN B N 1
ATOM 726 C CA . GLN B 1 26 ? -3.331 32.483 14.728 1.00 26.21 26 GLN B CA 1
ATOM 727 C C . GLN B 1 26 ? -2.671 32.068 16.034 1.00 24.20 26 GLN B C 1
ATOM 728 O O . GLN B 1 26 ? -2.627 32.842 16.988 1.00 25.07 26 GLN B O 1
ATOM 734 N N . GLN B 1 27 ? -2.147 30.849 16.074 1.00 20.27 27 GLN B N 1
ATOM 735 C CA . GLN B 1 27 ? -1.555 30.316 17.293 1.00 19.06 27 GLN B CA 1
ATOM 736 C C . GLN B 1 27 ? -0.037 30.421 17.280 1.00 16.06 27 GLN B C 1
ATOM 737 O O . GLN B 1 27 ? 0.597 30.372 16.218 1.00 16.99 27 GLN B O 1
ATOM 743 N N . GLN B 1 28 ? 0.553 30.556 18.464 1.00 14.41 28 GLN B N 1
ATOM 744 C CA . GLN B 1 28 ? 2.012 30.572 18.568 1.00 14.78 28 GLN B CA 1
ATOM 745 C C . GLN B 1 28 ? 2.599 29.280 19.156 1.00 12.77 28 GLN B C 1
ATOM 746 O O . GLN B 1 28 ? 3.778 29.004 18.986 1.00 11.81 28 GLN B O 1
ATOM 752 N N . LEU B 1 29 ? 1.778 28.485 19.833 1.00 11.43 29 LEU B N 1
ATOM 753 C CA . LEU B 1 29 ? 2.221 27.213 2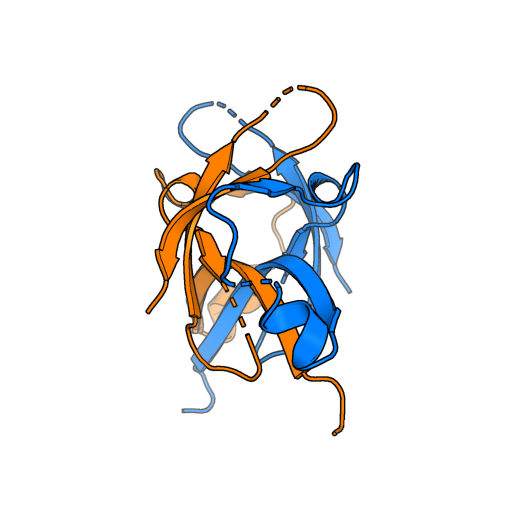0.391 1.00 10.76 29 LEU B CA 1
ATOM 754 C C . LEU B 1 29 ? 1.125 26.186 20.127 1.00 11.44 29 LEU B C 1
ATOM 755 O O . LEU B 1 29 ? 0.005 26.325 20.618 1.00 13.70 29 LEU B O 1
ATOM 760 N N . LEU B 1 30 ? 1.444 25.179 19.319 1.00 11.05 30 LEU B N 1
ATOM 761 C CA . LEU B 1 30 ? 0.468 24.181 18.899 1.00 11.72 30 LEU B CA 1
ATOM 762 C C . LEU B 1 30 ? 0.643 22.897 19.681 1.00 12.65 30 LEU B C 1
ATOM 763 O O . LEU B 1 30 ? 1.732 22.348 19.716 1.00 13.42 30 LEU B O 1
ATOM 768 N N . SER B 1 31 ? -0.426 22.414 20.300 1.00 12.73 31 SER B N 1
ATOM 769 C CA . SER B 1 31 ? -0.362 21.143 20.998 1.00 14.66 31 SER B CA 1
ATOM 770 C C . SER B 1 31 ? -0.570 19.985 20.027 1.00 13.92 31 SER B C 1
ATOM 771 O O . SER B 1 31 ? -1.475 20.011 19.200 1.00 15.64 31 SER B O 1
ATOM 774 N N . LEU B 1 32 ? 0.276 18.969 20.132 1.00 13.53 32 LEU B N 1
ATOM 775 C CA . LEU B 1 32 ? 0.072 17.732 19.391 1.00 14.16 32 LEU B CA 1
ATOM 776 C C . LEU B 1 32 ? -0.713 16.767 20.262 1.00 15.34 32 LEU B C 1
ATOM 777 O O . LEU B 1 32 ? -0.741 16.913 21.482 1.00 14.98 32 LEU B O 1
ATOM 782 N N . PRO B 1 33 ? -1.365 15.776 19.647 1.00 16.78 33 PRO B N 1
ATOM 783 C CA . PRO B 1 33 ? -2.107 14.859 20.516 1.00 19.36 33 PRO B CA 1
ATOM 784 C C . PRO B 1 33 ? -1.169 14.016 21.372 1.00 20.30 33 PRO B C 1
ATOM 785 O O . PRO B 1 33 ? 0.002 13.824 21.034 1.00 18.17 33 PRO B O 1
ATOM 789 N N . THR B 1 34 ? -1.683 13.536 22.496 1.00 23.15 34 THR B N 1
ATOM 790 C CA . THR B 1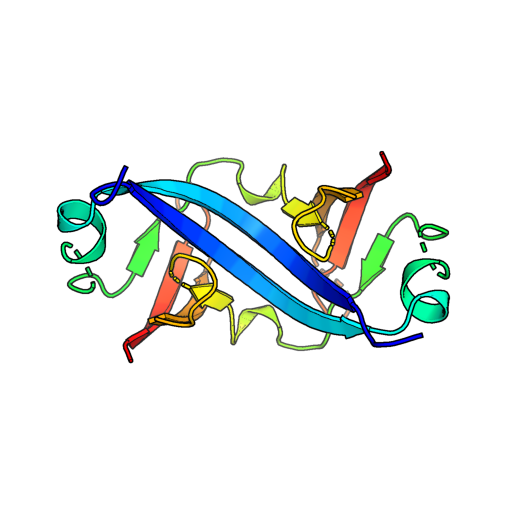 34 ? -0.878 12.717 23.379 1.00 26.62 34 THR B CA 1
ATOM 791 C C . THR B 1 34 ? -0.425 11.486 22.606 1.00 26.33 34 THR B C 1
ATOM 792 O O . THR B 1 34 ? -1.155 10.976 21.750 1.00 26.60 34 THR B O 1
ATOM 796 N N . ASN B 1 35 ? 0.806 11.064 22.872 1.00 25.34 35 ASN B N 1
ATOM 797 C CA . ASN B 1 35 ? 1.401 9.885 22.249 1.00 24.84 35 ASN B CA 1
ATOM 798 C C . ASN B 1 35 ? 1.661 10.034 20.749 1.00 20.89 35 ASN B C 1
ATOM 799 O O . ASN B 1 35 ? 1.863 9.035 20.066 1.00 19.37 35 ASN B O 1
ATOM 804 N N . ALA B 1 36 ? 1.665 11.264 20.231 1.00 18.62 36 ALA B N 1
ATOM 805 C CA . ALA B 1 36 ? 2.094 11.481 18.846 1.00 16.70 36 ALA B CA 1
ATOM 806 C C . ALA B 1 36 ? 3.523 10.963 18.666 1.00 14.43 36 ALA B C 1
ATOM 807 O O . ALA B 1 36 ? 3.876 10.382 17.625 1.00 14.88 36 ALA B O 1
ATOM 809 N N . GLU B 1 37 ? 4.331 11.142 19.707 1.00 13.67 37 GLU B N 1
ATOM 810 C CA . GLU B 1 37 ? 5.723 10.687 19.707 1.00 13.98 37 GLU B CA 1
ATOM 811 C C . GLU B 1 37 ? 5.862 9.171 19.618 1.00 12.13 37 GLU B C 1
ATOM 812 O O . GLU B 1 37 ? 6.943 8.680 19.315 1.00 13.07 37 GLU B O 1
ATOM 818 N N . LEU B 1 38 ? 4.782 8.439 19.892 1.00 11.85 38 LEU B N 1
ATOM 819 C CA . LEU B 1 38 ? 4.803 6.979 19.811 1.00 12.36 38 LEU B CA 1
ATOM 820 C C . LEU B 1 38 ? 4.449 6.466 18.431 1.00 13.40 38 LEU B C 1
ATOM 821 O O . LEU B 1 38 ? 4.513 5.259 18.178 1.00 15.72 38 LEU B O 1
ATOM 826 N N . ASN B 1 39 ? 4.063 7.375 17.543 1.00 12.03 39 ASN B N 1
ATOM 827 C CA . ASN B 1 39 ? 3.658 7.003 16.190 1.00 13.79 39 ASN B CA 1
ATOM 828 C C . ASN B 1 39 ? 4.266 7.939 15.155 1.00 11.21 39 ASN B C 1
ATOM 829 O O . ASN B 1 39 ? 3.556 8.546 14.342 1.00 13.32 39 ASN B O 1
ATOM 834 N N . VAL B 1 40 ? 5.588 8.058 15.194 1.00 9.44 40 VAL B N 1
ATOM 835 C CA . VAL B 1 40 ? 6.299 8.780 14.154 1.00 9.06 40 VAL B CA 1
ATOM 836 C C . VAL B 1 40 ? 6.169 7.954 12.894 1.00 8.62 40 VAL B C 1
ATOM 837 O O . VAL B 1 40 ? 6.451 6.762 12.909 1.00 11.58 40 VAL B O 1
ATOM 841 N N . GLU B 1 41 ? 5.711 8.557 11.814 1.00 6.31 41 GLU B N 1
ATOM 842 C CA . GLU B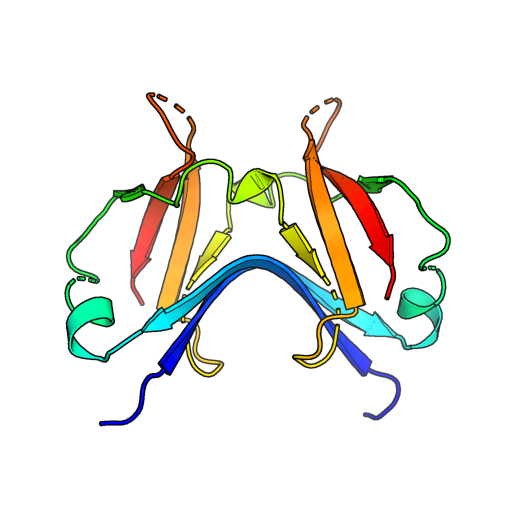 1 41 ? 5.567 7.815 10.566 1.00 6.01 41 GLU B CA 1
ATOM 843 C C . GLU B 1 41 ? 6.682 8.158 9.605 1.00 6.64 41 GLU B C 1
ATOM 844 O O . GLU B 1 41 ? 7.002 9.329 9.394 1.00 9.51 41 GLU B O 1
ATOM 850 N N . ILE B 1 42 ? 7.287 7.139 9.034 1.00 6.87 42 ILE B N 1
ATOM 851 C CA . ILE B 1 42 ? 8.337 7.324 8.064 1.00 6.84 42 ILE B CA 1
ATOM 852 C C . ILE B 1 42 ? 7.706 7.141 6.703 1.00 6.86 42 ILE B C 1
ATOM 853 O O . ILE B 1 42 ? 7.137 6.085 6.413 1.00 8.57 42 ILE B O 1
ATOM 866 N N . ALA B 1 44 ? 7.832 8.082 2.301 1.00 6.17 44 ALA B N 1
ATOM 867 C CA . ALA B 1 44 ? 8.618 8.521 1.153 1.00 7.57 44 ALA B CA 1
ATOM 868 C C . ALA B 1 44 ? 7.749 8.515 -0.083 1.00 6.87 44 ALA B C 1
ATOM 869 O O . ALA B 1 44 ? 7.069 7.536 -0.354 1.00 8.48 44 ALA B O 1
ATOM 871 N N . ASN B 1 45 ? 7.763 9.621 -0.817 1.00 7.51 45 ASN B N 1
ATOM 872 C CA . ASN B 1 45 ? 6.937 9.748 -2.009 1.00 9.40 45 ASN B CA 1
ATOM 873 C C . ASN B 1 45 ? 5.489 9.356 -1.746 1.00 10.55 45 ASN B C 1
ATOM 874 O O . ASN B 1 45 ? 4.851 8.716 -2.585 1.00 11.39 45 ASN B O 1
ATOM 879 N N . GLY B 1 46 ? 4.987 9.718 -0.568 1.00 9.95 46 GLY B N 1
ATOM 880 C CA . GLY B 1 46 ? 3.599 9.473 -0.225 1.00 11.28 46 GLY B CA 1
ATOM 881 C C . GLY B 1 46 ? 3.282 8.079 0.280 1.00 10.13 46 GLY B C 1
ATOM 882 O O . GLY B 1 46 ? 2.134 7.783 0.624 1.00 12.89 46 GLY B O 1
ATOM 883 N N . VAL B 1 47 ? 4.290 7.220 0.320 1.00 8.08 47 VAL B N 1
ATOM 884 C CA . VAL B 1 47 ? 4.118 5.844 0.762 1.00 8.69 47 VAL B CA 1
ATOM 885 C C . VAL B 1 47 ? 4.556 5.716 2.216 1.00 7.51 47 VAL B C 1
ATOM 886 O O . VAL B 1 47 ? 5.606 6.220 2.605 1.00 8.04 47 VAL B O 1
ATOM 890 N N . LEU B 1 48 ? 3.734 5.062 3.026 1.00 7.74 48 LEU B N 1
ATOM 891 C CA . LEU B 1 48 ? 4.095 4.794 4.408 1.00 7.95 48 LEU B CA 1
ATOM 892 C C . LEU B 1 48 ? 5.121 3.660 4.468 1.00 8.21 48 LEU B C 1
ATOM 893 O O . LEU B 1 48 ? 4.837 2.530 4.053 1.00 12.43 48 LEU B O 1
ATOM 898 N N . LEU B 1 49 ? 6.309 3.952 4.984 1.00 7.08 49 LEU B N 1
ATOM 899 C CA . LEU B 1 49 ? 7.387 2.973 5.069 1.00 7.89 49 LEU B CA 1
ATOM 900 C C . LEU B 1 49 ? 7.454 2.257 6.402 1.00 8.73 49 LEU B C 1
ATOM 901 O O . LEU B 1 49 ? 7.918 1.125 6.478 1.00 9.65 49 LEU B O 1
ATOM 906 N N . GLY B 1 50 ? 7.019 2.919 7.461 1.00 9.43 50 GLY B N 1
ATOM 907 C CA . GLY B 1 50 ? 7.128 2.329 8.777 1.00 10.97 50 GLY B CA 1
ATOM 908 C C . GLY B 1 50 ? 6.729 3.305 9.841 1.00 9.29 50 GLY B C 1
ATOM 909 O O . GLY B 1 50 ? 6.390 4.453 9.556 1.00 8.91 50 GLY B O 1
ATOM 910 N N . ASN B 1 51 ? 6.753 2.850 11.080 1.00 8.71 51 ASN B N 1
ATOM 911 C CA . ASN B 1 51 ? 6.495 3.755 12.171 1.00 10.53 51 ASN B CA 1
ATOM 912 C C . ASN B 1 51 ? 7.409 3.476 13.320 1.00 8.46 51 ASN B C 1
ATOM 913 O O . ASN B 1 51 ? 8.015 2.408 13.432 1.00 9.76 51 ASN B O 1
ATOM 918 N N . GLY B 1 52 ? 7.512 4.461 14.186 1.00 8.68 52 GLY B N 1
ATOM 919 C CA . GLY B 1 52 ? 8.452 4.362 15.265 1.00 8.79 52 GLY B CA 1
ATOM 920 C C . GLY B 1 52 ? 8.166 5.381 16.331 1.00 8.13 52 GLY B C 1
ATOM 921 O O . GLY B 1 52 ? 7.104 5.990 16.380 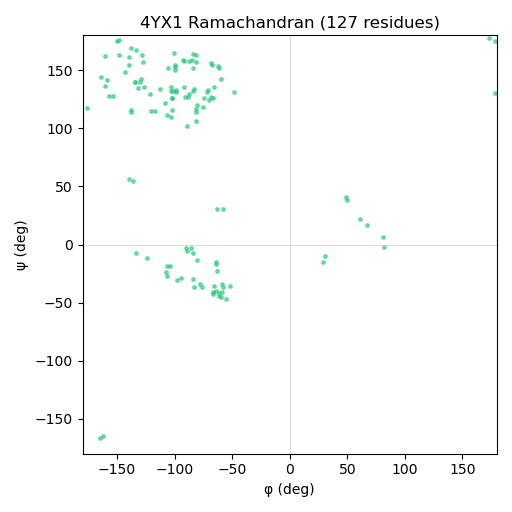1.00 9.72 52 GLY B O 1
ATOM 922 N N . GLU B 1 53 ? 9.143 5.537 17.204 1.00 8.55 53 GLU B N 1
ATOM 923 C CA . GLU B 1 53 ? 8.982 6.312 18.410 1.00 8.50 53 GLU B CA 1
ATOM 924 C C . GLU B 1 53 ? 10.180 7.226 18.601 1.00 7.83 53 GLU B C 1
ATOM 925 O O . GLU B 1 53 ? 11.319 6.836 18.351 1.00 8.20 53 GLU B O 1
ATOM 931 N N . LEU B 1 54 ? 9.918 8.452 19.038 1.00 8.30 54 LEU B N 1
ATOM 932 C CA . LEU B 1 54 ? 10.990 9.390 19.357 1.00 9.35 54 LEU B CA 1
ATOM 933 C C . LEU B 1 54 ? 11.811 8.941 20.547 1.00 9.89 54 LEU B C 1
ATOM 934 O O . LEU B 1 54 ? 11.262 8.535 21.574 1.00 11.57 54 LEU B O 1
ATOM 939 N N . VAL B 1 55 ? 13.123 9.058 20.411 1.00 8.44 55 VAL B N 1
ATOM 940 C CA . VAL B 1 55 ? 14.070 8.720 21.458 1.00 9.53 55 VAL B CA 1
ATOM 941 C C . VAL B 1 55 ? 15.064 9.858 21.596 1.00 9.35 55 VAL B C 1
ATOM 942 O O . VAL B 1 55 ? 15.566 10.386 20.604 1.00 11.19 55 VAL B O 1
ATOM 946 N N . GLN B 1 56 ? 15.351 10.252 22.823 1.00 8.97 56 GLN B N 1
ATOM 947 C CA . GLN B 1 56 ? 16.448 11.175 23.043 1.00 10.53 56 GLN B CA 1
ATOM 948 C C . GLN B 1 56 ? 17.736 10.372 23.140 1.00 10.89 56 GLN B C 1
ATOM 949 O O . GLN B 1 56 ? 17.914 9.600 24.077 1.00 11.85 56 GLN B O 1
ATOM 963 N N . ASN B 1 58 ? 22.212 10.381 22.817 1.00 15.99 58 ASN B N 1
ATOM 964 C CA . ASN B 1 58 ? 23.232 11.160 23.512 1.00 17.75 58 ASN B CA 1
ATOM 965 C C . ASN B 1 58 ? 23.500 12.540 22.899 1.00 20.92 58 ASN B C 1
ATOM 966 O O . ASN B 1 58 ? 23.848 13.476 23.612 1.00 23.62 58 ASN B O 1
ATOM 971 N N . ASP B 1 59 ? 23.318 12.678 21.590 1.00 21.48 59 ASP B N 1
ATOM 972 C CA . ASP B 1 59 ? 23.653 13.939 20.935 1.00 22.93 59 ASP B CA 1
ATOM 973 C C . ASP B 1 59 ? 22.581 14.447 19.976 1.00 20.93 59 ASP B C 1
ATOM 974 O O . ASP B 1 59 ? 22.687 15.554 19.445 1.00 21.22 59 ASP B O 1
ATOM 979 N N . THR B 1 60 ? 21.566 13.629 19.731 1.00 17.28 60 THR B N 1
ATOM 980 C CA . THR B 1 60 ? 20.507 13.966 18.784 1.00 16.01 60 THR B CA 1
ATOM 981 C C . THR B 1 60 ? 19.217 13.290 19.223 1.00 13.22 60 THR B C 1
ATOM 982 O O . THR B 1 60 ? 19.209 12.494 20.181 1.00 14.02 60 THR B O 1
ATOM 986 N N . LEU B 1 61 ? 18.136 13.587 18.509 1.00 11.61 61 LEU B N 1
ATOM 987 C CA . LEU B 1 61 ? 16.931 12.779 18.591 1.00 11.49 61 LEU B CA 1
ATOM 988 C C . LEU B 1 61 ? 17.077 11.600 17.655 1.00 11.44 61 LEU B C 1
ATOM 989 O O . LEU B 1 61 ? 17.778 11.662 16.645 1.00 13.69 61 LEU B O 1
ATOM 994 N N . GLY B 1 62 ? 16.412 10.512 17.991 1.00 10.43 62 GLY B N 1
ATOM 995 C CA . GLY B 1 62 ? 16.400 9.385 17.098 1.00 10.15 62 GLY B CA 1
ATOM 996 C C . GLY B 1 62 ? 14.993 8.877 16.953 1.00 9.24 62 GLY B C 1
ATOM 997 O O . GLY B 1 62 ? 14.095 9.260 17.704 1.00 9.28 62 GLY B O 1
ATOM 998 N N . VAL B 1 63 ? 14.809 8.019 15.964 1.00 8.86 63 VAL B N 1
ATOM 999 C CA . VAL B 1 63 ? 13.554 7.320 15.798 1.00 9.42 63 VAL B CA 1
ATOM 1000 C C . VAL B 1 63 ? 13.796 5.825 15.950 1.00 8.77 63 VAL B C 1
ATOM 1001 O O . VAL B 1 63 ? 14.509 5.207 15.145 1.00 9.16 63 VAL B O 1
ATOM 1005 N N . GLU B 1 64 ? 13.202 5.258 16.995 1.00 7.82 64 GLU B N 1
ATOM 1006 C CA . GLU B 1 64 ? 13.229 3.820 17.210 1.00 9.35 64 GLU B CA 1
ATOM 1007 C C . GLU B 1 64 ? 12.159 3.173 16.341 1.00 8.72 64 GLU B C 1
ATOM 1008 O O . GLU B 1 64 ? 10.976 3.442 16.513 1.00 10.32 64 GLU B O 1
ATOM 1014 N N . ILE B 1 65 ? 12.566 2.339 15.390 1.00 8.68 65 ILE B N 1
ATOM 1015 C CA . ILE B 1 65 ? 11.600 1.708 14.496 1.00 10.18 65 ILE B CA 1
ATOM 1016 C C . ILE B 1 65 ? 10.829 0.604 15.200 1.00 10.86 65 ILE B C 1
ATOM 1017 O O . ILE B 1 65 ? 11.416 -0.316 15.780 1.00 13.66 65 ILE B O 1
ATOM 1022 N N . HIS B 1 66 ? 9.507 0.685 15.150 1.00 10.00 66 HIS B N 1
ATOM 1023 C CA . HIS B 1 66 ? 8.708 -0.393 15.694 1.00 12.39 66 HIS B CA 1
ATOM 1024 C C . HIS B 1 66 ? 8.254 -1.335 14.594 1.00 12.80 66 HIS B C 1
ATOM 1025 O O . HIS B 1 66 ? 8.109 -2.534 14.826 1.00 15.88 66 HIS B O 1
ATOM 1032 N N . GLU B 1 67 ? 8.070 -0.809 13.387 1.00 13.09 67 GLU B N 1
ATOM 1033 C CA . GLU B 1 67 ? 7.782 -1.665 12.250 1.00 15.85 67 GLU B CA 1
ATOM 1034 C C . GLU B 1 67 ? 8.233 -1.034 10.948 1.00 14.34 67 GLU B C 1
ATOM 1035 O O . GLU B 1 67 ? 7.895 0.111 10.682 1.00 13.30 67 GLU B O 1
ATOM 1041 N N . TRP B 1 68 ? 9.006 -1.765 10.154 1.00 15.26 68 TRP B N 1
ATOM 1042 C CA . TRP B 1 68 ? 9.166 -1.447 8.738 1.00 14.84 68 TRP B CA 1
ATOM 1043 C C . TRP B 1 68 ? 8.102 -2.230 7.978 1.00 15.07 68 TRP B C 1
ATOM 1044 O O . TRP B 1 68 ? 8.012 -3.453 8.124 1.00 18.41 68 TRP B O 1
ATOM 1055 N N . LEU B 1 69 ? 7.303 -1.554 7.162 1.00 15.62 69 LEU B N 1
ATOM 1056 C CA . LEU B 1 69 ? 6.236 -2.228 6.439 1.00 17.45 69 LEU B CA 1
ATOM 1057 C C . LEU B 1 69 ? 6.780 -3.015 5.247 1.00 18.73 69 LEU B C 1
ATOM 1058 O O . LEU B 1 69 ? 6.444 -4.189 5.068 1.00 22.14 69 LEU B O 1
#

InterPro domains:
  IPR001543 Flagellar motor switch protein FliN-like, C-terminal domain [PF01052] (227-296)
  IPR003283 Type III secretion system outer membrane, SpaO [PR01339] (118-131)
  IPR003283 Type III secretion system outer membrane, SpaO [PR01339] (166-176)
  IPR003283 Type III secretion system outer membrane, SpaO [PR01339] (228-240)
  IPR003283 Type III secretion system outer membrane, SpaO [PR01339] (272-289)
  IPR013385 Type III secretion system apparatus protein YscQ/HrcQ/SpaO [TIGR02551] (30-295)
  IPR036429 SpoA-like superfamily [G3DSA:2.30.330.10] (214-298)
  IPR036429 SpoA-like superfamily [SSF101801] (226-300)
  IPR058804 SpaO, N-terminal domain [PF26294] (6-136)
  IPR058805 SpaO, FliM/N C-terminal related [PF26304] (146-207)

Sequence (131 aa):
GPVDVKLEFVLYRKNVTLAELEAGQQQLLSLPTNAELNVEIANGVLLGNGELVQNDTLGVEIHEWLPVDVKLEFVLYRKNVTLAELEAGQQQLLSLPTNAELNVEIANGVLLGNGELVQNDTLGVEIHEWL

Foldseek 3Di:
DVVDKDKDFALDDDDDDPVVVVCVPDDDDDDDDQSQQFGFITNPDTFFTFHWDDPPHIDGHTPDGD/DDDWAKDFALDDDDDDPVVVVCVPDDDDDDDPCSQAFTFITNPDTQFTFHWDDPPHIDTGTPDGD

Secondary structure (DSSP, 8-state):
-TTEEEEEEEEEEEEE-HHHHH----SEEEPPTTGGG-EE--TTS--EEEEEE---S-EEEEEEE-/---EEEEEEEEEEEEEHHHHH----SEEEPPTTGGG-EE--TT---EEEEEE---S-EEEEEEE-

CATH classification: 2.30.330.10